Protein AF-0000000078944683 (afdb_homodimer)

Organism: Thermococcus gammatolerans (strain DSM 15229 / JCM 11827 / EJ3) (NCBI:txid593117)

Structure (mmCIF, N/CA/C/O backbone):
data_AF-0000000078944683-model_v1
#
loop_
_entity.id
_entity.type
_entity.pdbx_description
1 polymer 'Uncharacterized protein'
#
loop_
_atom_site.group_PDB
_atom_site.id
_atom_site.type_symbol
_atom_site.label_atom_id
_atom_site.label_alt_id
_atom_site.label_comp_id
_atom_site.label_asym_id
_atom_site.label_entity_id
_atom_site.label_seq_id
_atom_site.pdbx_PDB_ins_code
_atom_site.Cartn_x
_atom_site.Cartn_y
_atom_site.Cartn_z
_atom_site.occupancy
_atom_site.B_iso_or_equiv
_atom_site.auth_seq_id
_atom_site.auth_comp_id
_atom_site.auth_asym_id
_atom_site.auth_atom_id
_atom_site.pdbx_PDB_model_num
ATOM 1 N N . MET A 1 1 ? -1.484 19.531 -10.133 1 63.56 1 MET A N 1
ATOM 2 C CA . MET A 1 1 ? -1.719 18.125 -9.797 1 63.56 1 MET A CA 1
ATOM 3 C C . MET A 1 1 ? -0.573 17.25 -10.289 1 63.56 1 MET A C 1
ATOM 5 O O . MET A 1 1 ? -0.444 17.016 -11.492 1 63.56 1 MET A O 1
ATOM 9 N N . GLY A 1 2 ? 0.602 17.125 -9.477 1 85.5 2 GLY A N 1
ATOM 10 C CA . GLY A 1 2 ? 1.805 16.516 -10.016 1 85.5 2 GLY A CA 1
ATOM 11 C C . GLY A 1 2 ? 1.896 15.031 -9.734 1 85.5 2 GLY A C 1
ATOM 12 O O . GLY A 1 2 ? 1.246 14.531 -8.812 1 85.5 2 GLY A O 1
ATOM 13 N N . LYS A 1 3 ? 2.336 14.422 -10.633 1 93.88 3 LYS A N 1
ATOM 14 C CA . LYS A 1 3 ? 2.701 13.023 -10.43 1 93.88 3 LYS A CA 1
ATOM 15 C C . LYS A 1 3 ? 3.67 12.867 -9.258 1 93.88 3 LYS A C 1
ATOM 17 O O . LYS A 1 3 ? 4.719 13.516 -9.227 1 93.88 3 LYS A O 1
ATOM 22 N N . VAL A 1 4 ? 3.295 12.016 -8.289 1 95.5 4 VAL A N 1
ATOM 23 C CA . VAL A 1 4 ? 4.152 11.945 -7.109 1 95.5 4 VAL A CA 1
ATOM 24 C C . VAL A 1 4 ? 4.812 10.57 -7.035 1 95.5 4 VAL A C 1
ATOM 26 O O . VAL A 1 4 ? 5.75 10.359 -6.258 1 95.5 4 VAL A O 1
ATOM 29 N N . PHE A 1 5 ? 4.367 9.625 -7.82 1 97.62 5 PHE A N 1
ATOM 30 C CA . PHE A 1 5 ? 4.938 8.281 -7.809 1 97.62 5 PHE A CA 1
ATOM 31 C C . PHE A 1 5 ? 4.562 7.52 -9.07 1 97.62 5 PHE A C 1
ATOM 33 O O . PHE A 1 5 ? 3.43 7.621 -9.547 1 97.62 5 PHE A O 1
ATOM 40 N N . GLU A 1 6 ? 5.469 6.797 -9.594 1 98.06 6 GLU A N 1
ATOM 41 C CA . GLU A 1 6 ? 5.238 5.863 -10.688 1 98.06 6 GLU A CA 1
ATOM 42 C C . GLU A 1 6 ? 6.258 4.727 -10.664 1 98.06 6 GLU A C 1
ATOM 44 O O . GLU A 1 6 ? 7.465 4.969 -10.617 1 98.06 6 GLU A O 1
ATOM 49 N N . ALA A 1 7 ? 5.73 3.58 -10.727 1 98.19 7 ALA A N 1
ATOM 50 C CA . ALA A 1 7 ? 6.609 2.414 -10.773 1 98.19 7 ALA A CA 1
ATOM 51 C C . ALA A 1 7 ? 5.879 1.202 -11.344 1 98.19 7 ALA A C 1
ATOM 53 O O . ALA A 1 7 ? 4.648 1.128 -11.289 1 98.19 7 ALA A O 1
ATOM 54 N N . GLU A 1 8 ? 6.688 0.337 -11.867 1 97.62 8 GLU A N 1
ATOM 55 C CA . GLU A 1 8 ? 6.211 -0.935 -12.398 1 97.62 8 GLU A CA 1
ATOM 56 C C . GLU A 1 8 ? 6.891 -2.113 -11.711 1 97.62 8 GLU A C 1
ATOM 58 O O . GLU A 1 8 ? 8.102 -2.082 -11.461 1 97.62 8 GLU A O 1
ATOM 63 N N . GLY A 1 9 ? 6.082 -3.064 -11.344 1 97.56 9 GLY A N 1
ATOM 64 C CA . GLY A 1 9 ? 6.629 -4.27 -10.742 1 97.56 9 GLY A CA 1
ATOM 65 C C . GLY A 1 9 ? 5.641 -4.992 -9.844 1 97.56 9 GLY A C 1
ATOM 66 O O . GLY A 1 9 ? 4.43 -4.773 -9.945 1 97.56 9 GLY A O 1
ATOM 67 N N . VAL A 1 10 ? 6.168 -5.953 -9.148 1 97.75 10 VAL A N 1
ATOM 68 C CA . VAL A 1 10 ? 5.371 -6.68 -8.164 1 97.75 10 VAL A CA 1
ATOM 69 C C . VAL A 1 10 ? 5.473 -5.988 -6.805 1 97.75 10 VAL 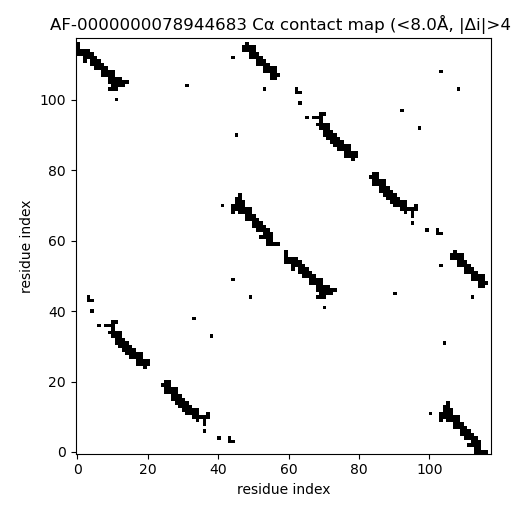A C 1
ATOM 71 O O . VAL A 1 10 ? 6.559 -5.883 -6.234 1 97.75 10 VAL A O 1
ATOM 74 N N . PHE A 1 11 ? 4.312 -5.531 -6.324 1 98.38 11 PHE A N 1
ATOM 75 C CA . PHE A 1 11 ? 4.305 -4.773 -5.078 1 98.38 11 PHE A CA 1
ATOM 76 C C . PHE A 1 11 ? 4.047 -5.688 -3.887 1 98.38 11 PHE A C 1
ATOM 78 O O . PHE A 1 11 ? 4.523 -5.426 -2.781 1 98.38 11 PHE A O 1
ATOM 85 N N . VAL A 1 12 ? 3.213 -6.719 -4.117 1 98.12 12 VAL A N 1
ATOM 86 C CA . VAL A 1 12 ? 2.904 -7.711 -3.092 1 98.12 12 VAL A CA 1
ATOM 87 C C . VAL A 1 12 ? 3.043 -9.117 -3.668 1 98.12 12 VAL A C 1
ATOM 89 O O . VAL A 1 12 ? 2.271 -9.516 -4.543 1 98.12 12 VAL A O 1
ATOM 92 N N . LYS A 1 13 ? 3.986 -9.789 -3.211 1 97.44 13 LYS A N 1
ATOM 93 C CA . LYS A 1 13 ? 4.125 -11.188 -3.605 1 97.44 13 LYS A CA 1
ATOM 94 C C . LYS A 1 13 ? 3.049 -12.047 -2.955 1 97.44 13 LYS A C 1
ATOM 96 O O . LYS A 1 13 ? 2.707 -11.852 -1.788 1 97.44 13 LYS A O 1
ATOM 101 N N . TYR A 1 14 ? 2.521 -12.922 -3.773 1 95.56 14 TYR A N 1
ATOM 102 C CA . TYR A 1 14 ? 1.526 -13.867 -3.281 1 95.56 14 TYR A CA 1
ATOM 103 C C . TYR A 1 14 ? 1.905 -15.297 -3.648 1 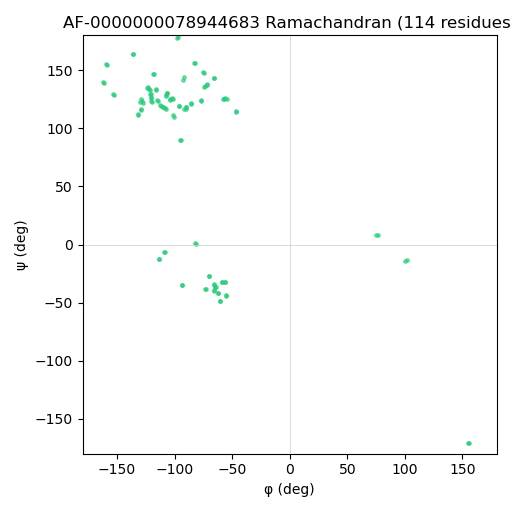95.56 14 TYR A C 1
ATOM 105 O O . TYR A 1 14 ? 2.238 -15.586 -4.801 1 95.56 14 TYR A O 1
ATOM 113 N N . GLU A 1 15 ? 2.004 -16.094 -2.686 1 92.69 15 GLU A N 1
ATOM 114 C CA . GLU A 1 15 ? 2.305 -17.5 -2.908 1 92.69 15 GLU A CA 1
ATOM 115 C C . GLU A 1 15 ? 1.29 -18.391 -2.205 1 92.69 15 GLU A C 1
ATOM 117 O O . GLU A 1 15 ? 0.958 -18.172 -1.039 1 92.69 15 GLU A O 1
ATOM 122 N N . GLU A 1 16 ? 0.665 -19.203 -3.002 1 88.5 16 GLU A N 1
ATOM 123 C CA . GLU A 1 16 ? -0.205 -20.234 -2.428 1 88.5 16 GLU A CA 1
ATOM 124 C C . GLU A 1 16 ? 0.413 -21.625 -2.561 1 88.5 16 GLU A C 1
ATOM 126 O O . GLU A 1 16 ? 0.751 -22.047 -3.666 1 88.5 16 GLU A O 1
ATOM 131 N N . LYS A 1 17 ? 0.68 -22.219 -1.421 1 86.06 17 LYS A N 1
ATOM 132 C CA . LYS A 1 17 ? 1.213 -23.578 -1.43 1 86.06 17 LYS A CA 1
ATOM 133 C C . LYS A 1 17 ? 0.225 -24.562 -0.805 1 86.06 17 LYS A C 1
ATOM 135 O O . LYS A 1 17 ? -0.275 -24.328 0.298 1 86.06 17 LYS A O 1
ATOM 140 N N . ARG A 1 18 ? -0.093 -25.516 -1.569 1 87.12 18 ARG A N 1
ATOM 141 C CA . ARG A 1 18 ? -0.945 -26.578 -1.048 1 87.12 18 ARG A CA 1
ATOM 142 C C . ARG A 1 18 ? -0.112 -27.766 -0.576 1 87.12 18 ARG A C 1
ATOM 144 O O . ARG A 1 18 ? 0.792 -28.219 -1.282 1 87.12 18 ARG A O 1
ATOM 151 N N . VAL A 1 19 ? -0.281 -28.016 0.713 1 86.31 19 VAL A N 1
ATOM 152 C CA . VAL A 1 19 ? 0.466 -29.141 1.262 1 86.31 19 VAL A CA 1
ATOM 153 C C . VAL A 1 19 ? -0.5 -30.25 1.664 1 86.31 19 VAL A C 1
ATOM 155 O O . VAL A 1 19 ? -1.477 -30.016 2.375 1 86.31 19 VAL A O 1
ATOM 158 N N . LYS A 1 20 ? -0.273 -31.359 1.029 1 86.5 20 LYS A N 1
ATOM 159 C CA . LYS A 1 20 ? -1.075 -32.5 1.438 1 86.5 20 LYS A CA 1
ATOM 160 C C . LYS A 1 20 ? -0.561 -33.094 2.748 1 86.5 20 LYS A C 1
ATOM 162 O O . LYS A 1 20 ? 0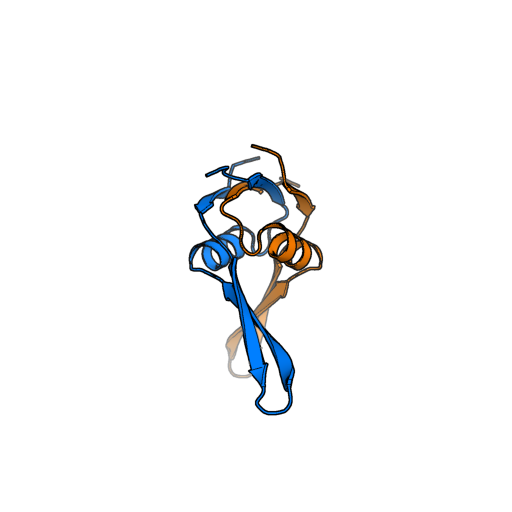.633 -33.375 2.883 1 86.5 20 LYS A O 1
ATOM 167 N N . LEU A 1 21 ? -1.593 -33.156 3.736 1 85.81 21 LEU A N 1
ATOM 168 C CA . LEU A 1 21 ? -1.227 -33.75 5.023 1 85.81 21 LEU A CA 1
ATOM 169 C C . LEU A 1 21 ? -1.314 -35.281 4.969 1 85.81 21 LEU A C 1
ATOM 171 O O . LEU A 1 21 ? -1.923 -35.844 4.055 1 85.81 21 LEU A O 1
ATOM 175 N N . GLU A 1 22 ? -0.544 -35.844 5.883 1 86.31 22 GLU A N 1
ATOM 176 C CA . GLU A 1 22 ? -0.482 -37.281 5.938 1 86.31 22 GLU A CA 1
ATOM 177 C C . GLU A 1 22 ? -1.872 -37.906 6.113 1 86.31 22 GLU A C 1
ATOM 179 O O . GLU A 1 22 ? -2.133 -39 5.652 1 86.31 22 GLU A O 1
ATOM 184 N N . ASN A 1 23 ? -2.65 -37.281 6.738 1 88.44 23 ASN A N 1
ATOM 185 C CA . ASN A 1 23 ? -3.977 -37.812 7.004 1 88.44 23 ASN A CA 1
ATOM 186 C C . ASN A 1 23 ? -4.918 -37.594 5.824 1 88.44 23 ASN A C 1
ATOM 188 O O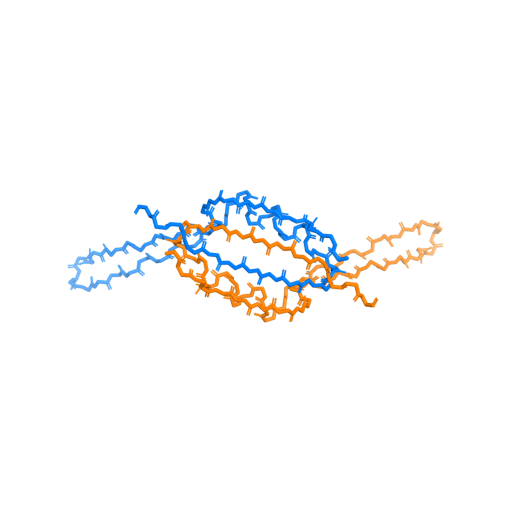 . ASN A 1 23 ? -6.113 -37.906 5.918 1 88.44 23 ASN A O 1
ATOM 192 N N . GLY A 1 24 ? -4.496 -37.031 4.805 1 85.88 24 GLY A N 1
ATOM 193 C CA . GLY A 1 24 ? -5.258 -36.875 3.576 1 85.88 24 GLY A CA 1
ATOM 194 C C . GLY A 1 24 ? -5.84 -35.469 3.428 1 85.88 24 GLY A C 1
ATOM 195 O O . GLY A 1 24 ? -6.441 -35.156 2.4 1 85.88 24 GLY A O 1
ATOM 196 N N . HIS A 1 25 ? -5.801 -34.75 4.52 1 83.5 25 HIS A N 1
ATOM 197 C CA . HIS A 1 25 ? -6.301 -33.375 4.453 1 83.5 25 HIS A CA 1
ATOM 198 C C . HIS A 1 25 ? -5.309 -32.469 3.746 1 83.5 25 HIS A C 1
ATOM 200 O O . HIS A 1 25 ? -4.113 -32.75 3.676 1 83.5 25 HIS A O 1
ATOM 206 N N . GLU A 1 26 ? -5.875 -31.438 3.055 1 89.31 26 GLU A N 1
ATOM 207 C CA . GLU A 1 26 ? -5.059 -30.453 2.346 1 89.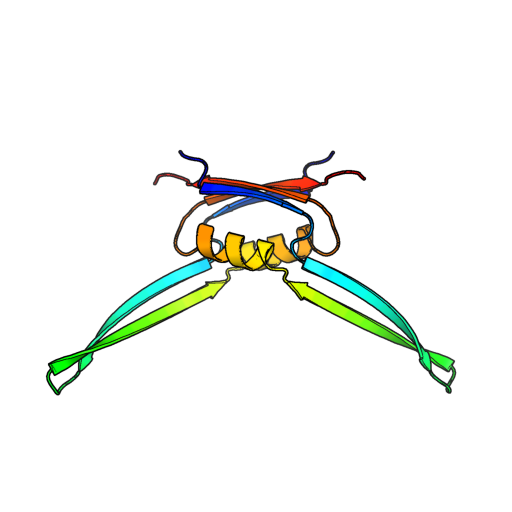31 26 GLU A CA 1
ATOM 208 C C . GLU A 1 26 ? -4.992 -29.125 3.113 1 89.31 26 GLU A C 1
ATOM 210 O O . GLU A 1 26 ? -5.984 -28.703 3.707 1 89.31 26 GLU A O 1
ATOM 215 N N . LEU A 1 27 ? -3.668 -28.688 3.395 1 86.5 27 LEU A N 1
ATOM 216 C CA . LEU A 1 27 ? -3.455 -27.359 3.979 1 86.5 27 LEU A CA 1
ATOM 217 C C . LEU A 1 27 ? -2.992 -26.375 2.922 1 86.5 27 LEU A C 1
ATOM 219 O O . LEU A 1 27 ? -2.133 -26.688 2.096 1 86.5 27 LEU A O 1
ATOM 223 N N . VAL A 1 28 ? -3.742 -25.344 2.895 1 87.62 28 VAL A N 1
ATOM 224 C CA . VAL A 1 28 ? -3.346 -24.297 1.968 1 87.62 28 VAL A CA 1
ATOM 225 C C . VAL A 1 28 ? -2.65 -23.172 2.73 1 87.62 28 VAL A C 1
ATOM 227 O O . VAL A 1 28 ? -3.238 -22.562 3.633 1 87.62 28 VAL A O 1
ATOM 230 N N . HIS A 1 29 ? -1.249 -23.062 2.449 1 89.56 29 HIS A N 1
ATOM 231 C CA . HIS A 1 29 ? -0.496 -21.938 2.992 1 89.56 29 HIS A CA 1
ATOM 232 C C . HIS A 1 29 ? -0.47 -20.781 2.014 1 89.56 29 HIS A C 1
ATOM 234 O O . HIS A 1 29 ? -0.061 -20.938 0.861 1 89.56 29 HIS A O 1
ATOM 240 N N . ARG A 1 30 ? -1.071 -19.688 2.459 1 91.69 30 ARG A N 1
ATOM 241 C CA . ARG A 1 30 ? -1.034 -18.453 1.684 1 91.69 30 ARG A CA 1
ATOM 242 C C . ARG A 1 30 ? -0.102 -17.422 2.326 1 91.69 30 ARG A C 1
ATOM 244 O O . ARG A 1 30 ? -0.102 -17.266 3.549 1 91.69 30 ARG A O 1
ATOM 251 N N . SER A 1 31 ? 0.782 -16.938 1.509 1 91.5 31 SER A N 1
ATOM 252 C CA . SER A 1 31 ? 1.689 -15.898 1.999 1 91.5 31 SER A CA 1
ATOM 253 C C . SER A 1 31 ? 1.6 -14.633 1.151 1 91.5 31 SER A C 1
ATOM 255 O O . SER A 1 31 ? 1.495 -14.711 -0.074 1 91.5 31 SER A O 1
ATOM 257 N N . GLU A 1 32 ? 1.548 -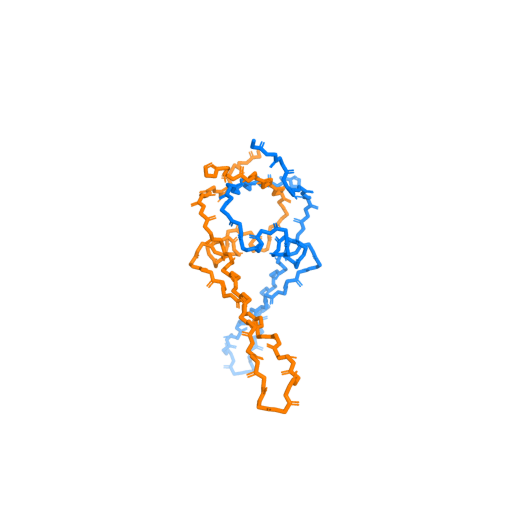13.594 1.836 1 93.38 32 GLU A N 1
ATOM 258 C CA . GLU A 1 32 ? 1.614 -12.258 1.243 1 93.38 32 GLU A CA 1
ATOM 259 C C . GLU A 1 32 ? 2.816 -11.484 1.769 1 93.38 32 GLU A C 1
ATOM 261 O O . GLU A 1 32 ? 2.969 -11.305 2.979 1 93.38 32 GLU A O 1
ATOM 266 N N . GLU A 1 33 ? 3.699 -11.039 0.8 1 95.94 33 GLU A N 1
ATOM 267 C CA . GLU A 1 33 ? 4.902 -10.312 1.201 1 95.94 33 GLU A CA 1
ATOM 268 C C . GLU A 1 33 ? 5.043 -9.008 0.434 1 95.94 33 GLU A C 1
ATOM 270 O O . GLU A 1 33 ? 5.227 -9.008 -0.785 1 95.94 33 GLU A O 1
ATOM 275 N N . PRO A 1 34 ? 4.988 -7.922 1.151 1 97.12 34 PRO A N 1
ATOM 276 C CA . PRO A 1 34 ? 5.27 -6.645 0.487 1 97.12 34 PRO A CA 1
ATOM 277 C C . PRO A 1 34 ? 6.715 -6.539 0.004 1 97.12 34 P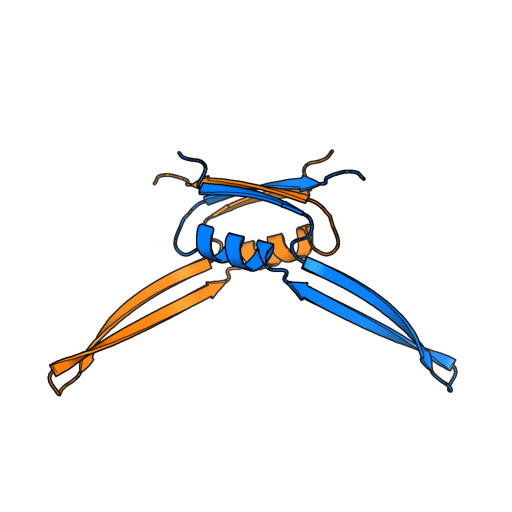RO A C 1
ATOM 279 O O . PRO A 1 34 ? 7.629 -7.027 0.67 1 97.12 34 PRO A O 1
ATOM 282 N N . THR A 1 35 ? 6.848 -5.914 -1.145 1 98.12 35 THR A N 1
ATOM 283 C CA . THR A 1 35 ? 8.18 -5.668 -1.68 1 98.12 35 THR A CA 1
ATOM 284 C C . THR A 1 35 ? 8.648 -4.25 -1.344 1 98.12 35 THR A C 1
ATOM 286 O O . THR A 1 35 ? 7.902 -3.475 -0.744 1 98.12 35 THR A O 1
ATOM 289 N N . GLU A 1 36 ? 9.844 -3.943 -1.746 1 97.81 36 GLU A N 1
ATOM 290 C CA . GLU A 1 36 ? 10.367 -2.594 -1.569 1 97.81 36 GLU A CA 1
ATOM 291 C C . GLU A 1 36 ? 9.492 -1.563 -2.275 1 97.81 36 GLU A C 1
ATOM 293 O O . GLU A 1 36 ? 9.289 -0.46 -1.767 1 97.81 36 GLU A O 1
ATOM 298 N N . LEU A 1 37 ? 8.867 -1.916 -3.4 1 98.62 37 LEU A N 1
ATOM 299 C CA . LEU A 1 37 ? 8.016 -1.015 -4.168 1 98.62 37 LEU A CA 1
ATOM 300 C C . LEU A 1 37 ? 6.773 -0.629 -3.371 1 98.62 37 LEU A C 1
ATOM 302 O O . LEU A 1 37 ? 6.301 0.506 -3.459 1 98.62 37 LEU A O 1
ATOM 306 N N . TRP A 1 38 ? 6.254 -1.546 -2.557 1 98.44 38 TRP A N 1
ATOM 307 C CA . TRP A 1 38 ? 5.078 -1.271 -1.735 1 98.44 38 TRP A CA 1
ATOM 308 C C . TRP A 1 38 ? 5.387 -0.215 -0.679 1 98.44 38 TRP A C 1
ATOM 310 O O . TRP A 1 38 ? 4.602 0.708 -0.465 1 98.44 38 TRP A O 1
ATOM 320 N N . TRP A 1 39 ? 6.598 -0.29 -0.082 1 97.75 39 TRP A N 1
ATOM 321 C CA . TRP A 1 39 ? 7 0.644 0.965 1 97.75 39 TRP A CA 1
ATOM 322 C C . TRP A 1 39 ? 7.285 2.025 0.383 1 97.75 39 TRP A C 1
ATOM 324 O O . TRP A 1 39 ? 6.969 3.043 1 1 97.75 39 TRP A O 1
ATOM 334 N N . LYS A 1 40 ? 7.879 1.985 -0.775 1 98.44 40 LYS A N 1
ATOM 335 C CA . LYS A 1 40 ? 8.109 3.258 -1.453 1 98.44 40 LYS A CA 1
ATOM 336 C C . LYS A 1 40 ? 6.789 3.955 -1.777 1 98.44 40 LYS A C 1
ATOM 338 O O . LYS A 1 40 ? 6.68 5.176 -1.645 1 98.44 40 LYS A O 1
ATOM 343 N N . LEU A 1 41 ? 5.805 3.184 -2.23 1 98.56 41 LEU A N 1
ATOM 344 C CA . LEU A 1 41 ? 4.473 3.719 -2.502 1 98.56 41 LEU A CA 1
ATOM 345 C C . LEU A 1 41 ? 3.855 4.305 -1.237 1 98.56 41 LEU A C 1
ATOM 347 O O . LEU A 1 41 ? 3.328 5.418 -1.257 1 98.56 41 LEU A O 1
ATOM 351 N N . LYS A 1 42 ? 3.904 3.547 -0.163 1 98.44 42 LYS A N 1
ATOM 352 C CA . LYS A 1 42 ? 3.338 4.027 1.095 1 98.44 42 LYS A CA 1
ATOM 353 C C . LYS A 1 42 ? 3.941 5.367 1.494 1 98.44 42 LYS A C 1
ATOM 355 O O . LYS A 1 42 ? 3.221 6.285 1.891 1 98.44 42 LYS A O 1
ATOM 360 N N . GLU A 1 43 ? 5.277 5.465 1.352 1 97.56 43 GLU A N 1
ATOM 361 C CA . GLU A 1 43 ? 5.957 6.707 1.71 1 97.56 43 GLU A CA 1
ATOM 362 C C . GLU A 1 43 ? 5.516 7.855 0.809 1 97.56 43 GLU A C 1
ATOM 364 O O . GLU A 1 43 ? 5.375 8.992 1.269 1 97.56 43 GLU A O 1
ATOM 369 N N . ALA A 1 44 ? 5.301 7.523 -0.426 1 97.5 44 ALA A N 1
ATOM 370 C CA . ALA A 1 44 ? 4.965 8.555 -1.4 1 97.5 44 ALA A CA 1
ATOM 371 C C . ALA A 1 44 ? 3.568 9.117 -1.145 1 97.5 44 ALA A C 1
ATOM 373 O O . ALA A 1 44 ? 3.311 10.297 -1.406 1 97.5 44 ALA A O 1
ATOM 374 N N . VAL A 1 45 ? 2.697 8.312 -0.548 1 97.31 45 VAL A N 1
ATOM 375 C CA . VAL A 1 45 ? 1.304 8.742 -0.508 1 97.31 45 VAL A CA 1
ATOM 376 C C . VAL A 1 45 ? 0.925 9.141 0.917 1 97.31 45 VAL A C 1
ATOM 378 O O . VAL A 1 45 ? -0.17 9.648 1.156 1 97.31 45 VAL A O 1
ATOM 381 N N . LYS A 1 46 ? 1.845 8.891 1.747 1 96.62 46 LYS A N 1
ATOM 382 C CA . LYS A 1 46 ? 1.582 9.125 3.164 1 96.62 46 LYS A CA 1
ATOM 383 C C . LYS A 1 46 ? 1.184 10.578 3.412 1 96.62 46 LYS A C 1
ATOM 385 O O . LYS A 1 46 ? 1.899 11.5 3.016 1 96.62 46 LYS A O 1
ATOM 390 N N . GLY A 1 47 ? -0.003 10.719 4.066 1 95.06 47 GLY A N 1
ATOM 391 C CA . GLY A 1 47 ? -0.443 12.039 4.492 1 95.06 47 GLY A CA 1
ATOM 392 C C . GLY A 1 47 ? -0.987 12.883 3.352 1 95.06 47 GLY A C 1
ATOM 393 O O . GLY A 1 47 ? -1.222 14.078 3.516 1 95.06 47 GLY A O 1
ATOM 394 N N . LYS A 1 48 ? -1.179 12.344 2.168 1 94.69 48 LYS A N 1
ATOM 395 C CA . LYS A 1 48 ? -1.623 13.07 0.985 1 94.69 48 LYS A CA 1
ATOM 396 C C . LYS A 1 48 ? -2.955 12.531 0.472 1 94.69 48 LYS A C 1
ATOM 398 O O . LYS A 1 48 ? -3.246 11.344 0.623 1 94.69 48 LYS A O 1
ATOM 403 N N . LYS A 1 49 ? -3.744 13.391 -0.062 1 96.69 49 LYS A N 1
ATOM 404 C CA . LYS A 1 49 ? -4.867 12.953 -0.888 1 96.69 49 LYS A CA 1
ATOM 405 C C . LYS A 1 49 ? -4.434 12.742 -2.336 1 96.69 49 LYS A C 1
ATOM 407 O O . LYS A 1 49 ? -3.932 13.672 -2.979 1 96.69 49 LYS A O 1
ATOM 412 N N . VAL A 1 50 ? -4.656 11.523 -2.74 1 97.81 50 VAL A N 1
ATOM 413 C CA . VAL A 1 50 ? -4.094 11.203 -4.051 1 97.81 50 VAL A CA 1
ATOM 414 C C . VAL A 1 50 ? -5.117 10.422 -4.875 1 97.81 50 VAL A C 1
ATOM 416 O O . VAL A 1 50 ? -6.113 9.938 -4.34 1 97.81 50 VAL A O 1
ATOM 419 N N . ARG A 1 51 ? -4.848 10.359 -6.199 1 97.88 51 ARG A N 1
ATOM 420 C CA . ARG A 1 51 ? -5.488 9.438 -7.129 1 97.88 51 ARG A CA 1
ATOM 421 C C . ARG A 1 51 ? -4.5 8.375 -7.609 1 97.88 51 ARG A C 1
ATOM 423 O O . ARG A 1 51 ? -3.436 8.703 -8.133 1 97.88 51 ARG A O 1
ATOM 430 N N . ILE A 1 52 ? -4.859 7.184 -7.285 1 98.25 52 ILE A N 1
ATOM 431 C CA . ILE A 1 52 ? -4.016 6.066 -7.695 1 98.25 52 ILE A CA 1
ATOM 432 C C . ILE A 1 52 ? -4.691 5.305 -8.836 1 98.25 52 ILE A C 1
ATOM 434 O O . ILE A 1 52 ? -5.863 4.938 -8.734 1 98.25 52 ILE A O 1
ATOM 438 N N . VAL A 1 53 ? -3.924 5.059 -9.891 1 98.06 53 VAL A N 1
ATOM 439 C CA . VAL A 1 53 ? -4.355 4.234 -11.016 1 98.06 53 VAL A CA 1
ATOM 440 C C . VAL A 1 53 ? -3.404 3.055 -11.188 1 98.06 53 VAL A C 1
ATOM 442 O O . VAL A 1 53 ? -2.184 3.227 -11.188 1 98.06 53 VAL A O 1
ATOM 445 N N . VAL A 1 54 ? -4 1.874 -11.273 1 98.12 54 VAL A N 1
ATOM 446 C CA . VAL A 1 54 ? -3.207 0.657 -11.398 1 98.12 54 VAL A CA 1
ATOM 447 C C . VAL A 1 54 ? -3.562 -0.067 -12.695 1 98.12 54 VAL A C 1
ATOM 449 O O . VAL A 1 54 ? -4.738 -0.318 -12.969 1 98.12 54 VAL A O 1
ATOM 452 N N . HIS A 1 55 ? -2.514 -0.344 -13.469 1 97.25 55 HIS A N 1
ATOM 453 C CA . HIS A 1 55 ? -2.666 -1.151 -14.68 1 97.25 55 HIS A CA 1
ATOM 454 C C . HIS A 1 55 ? -1.881 -2.455 -14.57 1 97.25 55 HIS A C 1
ATOM 456 O O . HIS A 1 55 ? -0.738 -2.461 -14.102 1 97.25 55 HIS A O 1
ATOM 462 N N . GLU A 1 56 ? -2.578 -3.525 -14.938 1 95.31 56 GLU A N 1
ATOM 463 C CA . GLU A 1 56 ? -1.855 -4.793 -14.992 1 95.31 56 GLU A CA 1
ATOM 464 C C . GLU A 1 56 ? -0.931 -4.852 -16.203 1 95.31 56 GLU A C 1
ATOM 466 O O . GLU A 1 56 ? -1.295 -4.398 -17.281 1 95.31 56 GLU A O 1
ATOM 471 N N . VAL A 1 57 ? 0.327 -5.375 -15.906 1 90.88 57 VAL A N 1
ATOM 472 C CA . VAL A 1 57 ? 1.294 -5.516 -16.984 1 90.88 57 VAL A CA 1
ATOM 473 C C . VAL A 1 57 ? 1.234 -6.934 -17.562 1 90.88 57 VAL A C 1
ATOM 475 O O . VAL A 1 57 ? 1.165 -7.906 -16.797 1 90.88 57 VAL A O 1
ATOM 478 N N . GLU A 1 58 ? 0.419 -7.105 -18.516 1 72.12 58 GLU A N 1
ATOM 479 C CA . GLU A 1 58 ? 0.406 -8.43 -19.125 1 72.12 58 GLU A CA 1
ATOM 480 C C . GLU A 1 58 ? 1.823 -8.93 -19.406 1 72.12 58 GLU A C 1
ATOM 482 O O . GLU A 1 58 ? 2.699 -8.141 -19.766 1 72.12 58 GLU A O 1
ATOM 487 N N . GLU A 1 59 ? 2.156 -9.984 -18.672 1 57.47 59 GLU A N 1
ATOM 488 C CA . GLU A 1 59 ? 3.334 -10.641 -19.234 1 57.47 59 GLU A CA 1
ATOM 489 C C . GLU A 1 59 ? 3.125 -10.984 -20.703 1 57.47 59 GLU A C 1
ATOM 491 O O . GLU A 1 59 ? 1.996 -11.227 -21.141 1 57.47 59 GLU A O 1
ATOM 496 N N . MET B 1 1 ? -4.105 -4.664 -21.547 1 63.41 1 MET B N 1
ATOM 497 C CA . MET B 1 1 ? -3.555 -4.168 -20.281 1 63.41 1 MET B CA 1
ATOM 498 C C . MET B 1 1 ? -4.605 -3.393 -19.5 1 63.41 1 MET B C 1
ATOM 500 O O . MET B 1 1 ? -5.02 -2.307 -19.906 1 63.41 1 MET B O 1
ATOM 504 N N . GLY B 1 2 ? -5.445 -4.098 -18.656 1 85.5 2 GLY B N 1
ATOM 505 C CA . GLY B 1 2 ? -6.641 -3.453 -18.141 1 85.5 2 GLY B CA 1
ATOM 506 C C . GLY B 1 2 ? -6.422 -2.764 -16.797 1 85.5 2 GLY B C 1
ATOM 507 O O . GLY B 1 2 ? -5.449 -3.049 -16.109 1 85.5 2 GLY B O 1
ATOM 508 N N . LYS B 1 3 ? -7.027 -1.784 -16.688 1 93.12 3 LYS B N 1
ATOM 509 C CA . LYS B 1 3 ? -7.117 -1.107 -15.398 1 93.12 3 LYS B CA 1
ATOM 510 C C . LYS B 1 3 ? -7.68 -2.037 -14.328 1 93.12 3 LYS B C 1
ATOM 512 O O . LYS B 1 3 ? -8.758 -2.604 -14.5 1 93.12 3 LYS B O 1
ATOM 517 N N . VAL B 1 4 ? -6.93 -2.189 -13.219 1 95.44 4 VAL B N 1
ATOM 518 C CA . VAL B 1 4 ? -7.395 -3.156 -12.234 1 95.44 4 VAL B CA 1
ATOM 519 C C . VAL B 1 4 ? -7.812 -2.428 -10.953 1 95.44 4 VAL B C 1
ATOM 521 O O . VAL B 1 4 ? -8.453 -3.014 -10.078 1 95.44 4 VAL B O 1
ATOM 524 N N . PHE B 1 5 ? -7.469 -1.18 -10.828 1 97.62 5 PHE B N 1
ATOM 525 C CA . PHE B 1 5 ? -7.824 -0.414 -9.641 1 97.62 5 PHE B CA 1
ATOM 526 C C . PHE B 1 5 ? -7.73 1.083 -9.906 1 97.62 5 PHE B C 1
ATOM 528 O O . PHE B 1 5 ? -6.809 1.538 -10.594 1 97.62 5 PHE B O 1
ATOM 535 N N . GLU B 1 6 ? -8.664 1.813 -9.406 1 98.06 6 GLU B N 1
ATOM 536 C CA . GLU B 1 6 ? -8.633 3.273 -9.398 1 98.06 6 GLU B CA 1
ATOM 537 C C . GLU B 1 6 ? -9.43 3.838 -8.227 1 98.06 6 GLU B C 1
ATOM 539 O O . GLU B 1 6 ? -10.594 3.475 -8.031 1 98.06 6 GLU B O 1
ATOM 544 N N . ALA B 1 7 ? -8.781 4.68 -7.551 1 98.19 7 ALA B N 1
ATOM 545 C CA . ALA B 1 7 ? -9.469 5.332 -6.441 1 98.19 7 ALA B CA 1
ATOM 546 C C . ALA B 1 7 ? -8.781 6.645 -6.066 1 98.19 7 ALA B C 1
ATOM 548 O O . ALA B 1 7 ? -7.59 6.824 -6.328 1 98.19 7 ALA B O 1
ATOM 549 N N . GLU B 1 8 ? -9.578 7.473 -5.5 1 97.69 8 GLU B N 1
ATOM 550 C CA . GLU B 1 8 ? -9.109 8.758 -4.98 1 97.69 8 GLU B CA 1
ATOM 551 C C . GLU B 1 8 ? -9.391 8.883 -3.486 1 97.69 8 GLU B C 1
ATOM 553 O O . GLU B 1 8 ? -10.477 8.523 -3.021 1 97.69 8 GLU B O 1
ATOM 558 N N . GLY B 1 9 ? -8.383 9.312 -2.791 1 97.62 9 GLY B N 1
ATOM 559 C CA . GLY B 1 9 ? -8.562 9.539 -1.367 1 97.62 9 GLY B CA 1
ATOM 560 C C . GLY B 1 9 ? -7.27 9.461 -0.58 1 97.62 9 GLY B C 1
ATOM 561 O O . GLY B 1 9 ? -6.18 9.57 -1.149 1 97.62 9 GLY B O 1
ATOM 562 N N . VAL B 1 10 ? -7.445 9.469 0.707 1 97.81 10 VAL B N 1
ATOM 563 C CA . VAL B 1 10 ? -6.309 9.297 1.604 1 97.81 10 VAL B CA 1
ATOM 564 C C . VAL B 1 10 ? -6.102 7.816 1.898 1 97.81 10 VAL B C 1
ATOM 566 O O . VAL B 1 10 ? -6.984 7.16 2.461 1 97.81 10 VAL B O 1
ATOM 569 N N . PHE B 1 11 ? -4.926 7.32 1.51 1 98.38 11 PHE B N 1
ATOM 570 C CA . PHE B 1 11 ? -4.66 5.895 1.659 1 98.38 11 PHE B CA 1
ATOM 571 C C . PHE B 1 11 ? -3.947 5.613 2.977 1 98.38 11 PHE B C 1
ATOM 573 O O . PHE B 1 11 ? -4.125 4.547 3.568 1 98.38 11 PHE B O 1
ATOM 580 N N . VAL B 1 12 ? -3.078 6.547 3.387 1 98.19 12 VAL B N 1
ATOM 581 C CA . VAL B 1 12 ? -2.355 6.441 4.652 1 98.19 12 VAL B CA 1
ATOM 582 C C . VAL B 1 12 ? -2.453 7.758 5.414 1 98.19 12 VAL B C 1
ATOM 584 O O . VAL B 1 12 ? -1.913 8.781 4.973 1 98.19 12 VAL B O 1
ATOM 587 N N . LYS B 1 13 ? -3.113 7.73 6.441 1 97.56 13 LYS B N 1
ATOM 588 C CA . LYS B 1 13 ? -3.156 8.906 7.305 1 97.56 13 LYS B CA 1
ATOM 589 C C . LYS B 1 13 ? -1.83 9.102 8.031 1 97.56 13 LYS B C 1
ATOM 591 O O . LYS B 1 13 ? -1.201 8.133 8.461 1 97.56 13 LYS B O 1
ATOM 596 N N . TYR B 1 14 ? -1.469 10.352 8.062 1 95.69 14 TYR B N 1
ATOM 597 C CA . TYR B 1 14 ? -0.251 10.703 8.781 1 95.69 14 TYR B CA 1
ATOM 598 C C . TYR B 1 14 ? -0.505 11.844 9.758 1 95.69 14 TYR B C 1
ATOM 600 O O . TYR B 1 14 ? -1.12 12.852 9.398 1 95.69 14 TYR B O 1
ATOM 608 N N . GLU B 1 15 ? -0.182 11.633 10.938 1 93 15 GLU B N 1
ATOM 609 C CA . GLU B 1 15 ? -0.314 12.672 11.953 1 93 15 GLU B CA 1
ATOM 610 C C . GLU B 1 15 ? 0.979 12.836 12.75 1 93 15 GLU B C 1
ATOM 612 O O . GLU B 1 15 ? 1.587 11.844 13.164 1 93 15 GLU B O 1
ATOM 617 N N . GLU B 1 16 ? 1.471 14.023 12.727 1 88.75 16 GLU B N 1
ATOM 618 C CA . GLU B 1 16 ? 2.607 14.352 13.586 1 88.75 16 GLU B CA 1
ATOM 619 C C . GLU B 1 16 ? 2.193 15.266 14.727 1 88.75 16 GLU B C 1
ATOM 621 O O . GLU B 1 16 ? 1.62 16.344 14.5 1 88.75 16 GLU B O 1
ATOM 626 N N . LYS B 1 17 ? 2.363 14.742 15.93 1 86.31 17 LYS B N 1
ATOM 627 C CA . LYS B 1 17 ? 2.066 15.562 17.109 1 86.31 17 LYS B CA 1
ATOM 628 C C . LYS B 1 17 ? 3.328 15.836 17.922 1 86.31 17 LYS B C 1
ATOM 630 O O . LYS B 1 17 ? 4.078 14.906 18.234 1 86.31 17 LYS B O 1
ATOM 635 N N . ARG B 1 18 ? 3.555 17.062 18.109 1 87.44 18 ARG B N 1
ATOM 636 C CA . ARG B 1 18 ? 4.668 17.438 18.969 1 87.44 18 ARG B CA 1
ATOM 637 C C . ARG B 1 18 ? 4.195 17.719 20.391 1 87.44 18 ARG B C 1
ATOM 639 O O . ARG B 1 18 ? 3.207 18.422 20.594 1 87.44 18 ARG B O 1
ATOM 646 N N . VAL B 1 19 ? 4.762 16.906 21.25 1 85.81 19 VAL B N 1
ATOM 647 C CA . VAL B 1 19 ? 4.379 17.094 22.656 1 85.81 19 VAL B CA 1
ATOM 648 C C . VAL B 1 19 ? 5.57 17.625 23.453 1 85.81 19 VAL B C 1
ATOM 650 O O . VAL B 1 19 ? 6.664 17.062 23.391 1 85.81 19 VAL B O 1
ATOM 653 N N . LYS B 1 20 ? 5.32 18.781 23.984 1 86.69 20 LYS B N 1
ATOM 654 C CA . LYS B 1 20 ? 6.367 19.297 24.859 1 86.69 20 LYS B CA 1
ATOM 655 C C . LYS B 1 20 ? 6.348 18.625 26.219 1 86.69 20 LYS B C 1
ATOM 657 O O . LYS B 1 20 ? 5.301 18.547 26.875 1 86.69 20 LYS B O 1
ATOM 662 N N . LEU B 1 21 ? 7.602 18.016 26.531 1 85.81 21 LEU B N 1
ATOM 663 C CA . LEU B 1 21 ? 7.707 17.375 27.844 1 85.81 21 LEU B CA 1
ATOM 664 C C . LEU B 1 21 ? 8.008 18.391 28.938 1 85.81 21 LEU B C 1
ATOM 666 O O . LEU B 1 21 ? 8.406 19.531 28.641 1 85.81 21 LEU B O 1
ATOM 670 N N . GLU B 1 22 ? 7.637 17.984 30.094 1 86.69 22 GLU B N 1
ATOM 671 C CA . GLU B 1 22 ? 7.812 18.859 31.25 1 86.69 22 GLU B CA 1
ATOM 672 C C . GLU B 1 22 ? 9.273 19.281 31.406 1 86.69 22 GLU B C 1
ATOM 674 O O . GLU B 1 22 ? 9.562 20.375 31.906 1 86.69 22 GLU B O 1
ATOM 679 N N . ASN B 1 23 ? 10.094 18.516 31.062 1 88.69 23 ASN B N 1
ATOM 680 C CA . ASN B 1 23 ? 11.508 18.812 31.234 1 88.69 23 ASN B CA 1
ATOM 681 C C . ASN B 1 23 ? 12.047 19.688 30.109 1 88.69 23 ASN B C 1
ATOM 683 O O . ASN B 1 23 ? 13.25 19.953 30.047 1 88.69 23 ASN B O 1
ATOM 687 N N . GLY B 1 24 ? 11.266 20.062 29.219 1 86 24 GLY B N 1
ATOM 688 C CA . GLY B 1 24 ? 11.625 20.984 28.156 1 86 24 GLY B CA 1
ATOM 689 C C . GLY B 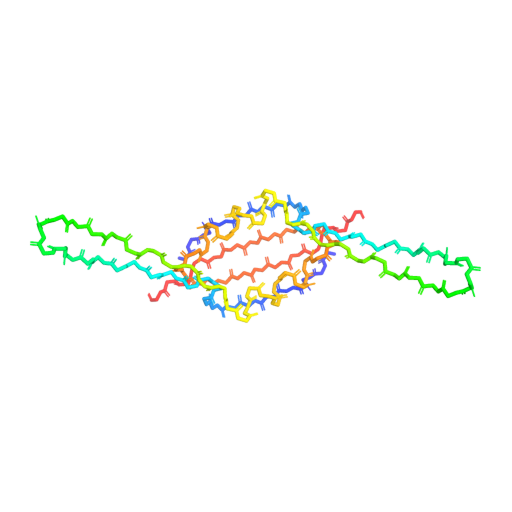1 24 ? 11.93 20.297 26.844 1 86 24 GLY B C 1
ATOM 690 O O . GLY B 1 24 ? 12.156 20.953 25.828 1 86 24 GLY B O 1
ATOM 691 N N . HIS B 1 25 ? 12.117 19 26.938 1 84.06 25 HIS B N 1
ATOM 692 C CA . HIS B 1 25 ? 12.367 18.234 25.719 1 84.06 25 HIS B CA 1
ATOM 693 C C . HIS B 1 25 ? 11.086 18.062 24.906 1 84.06 25 HIS B C 1
ATOM 695 O O . HIS B 1 25 ? 9.984 18.172 25.438 1 84.06 25 HIS B O 1
ATOM 701 N N . GLU B 1 26 ? 11.266 18.016 23.562 1 89.62 26 GLU B N 1
ATOM 702 C CA . GLU B 1 26 ? 10.148 17.812 22.656 1 89.62 26 GLU B CA 1
ATOM 703 C C . GLU B 1 26 ? 10.117 16.391 22.109 1 89.62 26 GLU B C 1
ATOM 705 O O . GLU B 1 26 ? 11.164 15.789 21.859 1 89.62 26 GLU B O 1
ATOM 710 N N . LEU B 1 27 ? 8.859 15.719 22.344 1 86.44 27 LEU B N 1
ATOM 711 C CA . LEU B 1 27 ? 8.633 14.414 21.734 1 86.44 27 LEU B CA 1
ATOM 712 C C . LEU B 1 27 ? 7.742 14.523 20.5 1 86.44 27 LEU B C 1
ATOM 714 O O . LEU B 1 27 ? 6.746 15.25 20.516 1 86.44 27 LEU B O 1
ATOM 718 N N . VAL B 1 28 ? 8.289 14 19.484 1 87.81 28 VAL B N 1
ATOM 719 C CA . VAL B 1 28 ? 7.488 13.984 18.266 1 87.81 28 VAL B CA 1
ATOM 720 C C . VAL B 1 28 ? 6.867 12.602 18.078 1 87.81 28 VAL B C 1
ATOM 722 O O . VAL B 1 28 ? 7.582 11.602 17.969 1 87.81 28 VAL B O 1
ATOM 725 N N . HIS B 1 29 ? 5.461 12.57 18.281 1 89.56 29 HIS B N 1
ATOM 726 C CA . HIS B 1 29 ? 4.719 11.352 17.984 1 89.56 29 HIS B CA 1
ATOM 727 C C . HIS B 1 29 ? 4.234 11.344 16.531 1 89.56 29 HIS B C 1
ATOM 729 O O . HIS B 1 29 ? 3.545 12.273 16.109 1 89.56 29 HIS B O 1
ATOM 735 N N . ARG B 1 30 ? 4.75 10.383 15.805 1 91.94 30 ARG B N 1
ATOM 736 C CA . ARG B 1 30 ? 4.312 10.18 14.43 1 91.94 30 ARG B CA 1
ATOM 737 C C . ARG B 1 30 ? 3.445 8.93 14.305 1 91.94 30 ARG B C 1
ATOM 739 O O . ARG B 1 30 ? 3.76 7.891 14.891 1 91.94 30 ARG B O 1
ATOM 746 N N . SER B 1 31 ? 2.303 9.141 13.695 1 92 31 SER B N 1
ATOM 747 C CA . SER B 1 31 ? 1.413 8 13.469 1 92 31 SER B CA 1
ATOM 748 C C . SER B 1 31 ? 1.075 7.848 11.992 1 92 31 SER B C 1
ATOM 750 O O . SER B 1 31 ? 0.854 8.836 11.297 1 92 31 SER B O 1
ATOM 752 N N . GLU B 1 32 ? 1.157 6.66 11.609 1 93.56 32 GLU B N 1
ATOM 753 C CA . GLU B 1 32 ? 0.727 6.254 10.273 1 93.56 32 GLU B CA 1
ATOM 754 C C . GLU B 1 32 ? -0.379 5.203 10.344 1 93.56 32 GLU B C 1
ATOM 756 O O . GLU B 1 32 ? -0.217 4.164 10.992 1 93.56 32 GLU B O 1
ATOM 761 N N . GLU B 1 33 ? -1.552 5.52 9.68 1 95.88 33 GLU B N 1
ATOM 762 C CA . GLU B 1 33 ? -2.686 4.598 9.711 1 95.88 33 GLU B CA 1
ATOM 763 C C . GLU B 1 33 ? -3.209 4.324 8.305 1 95.88 33 GLU B C 1
ATOM 765 O O . GLU B 1 33 ? -3.729 5.227 7.641 1 95.88 33 GLU B O 1
ATOM 770 N N . PRO B 1 34 ? -3.102 3.086 7.891 1 97.19 34 PRO B N 1
ATOM 771 C CA . PRO B 1 34 ? -3.73 2.738 6.613 1 97.19 34 PRO B CA 1
ATOM 772 C C . PRO B 1 34 ? -5.254 2.84 6.66 1 97.19 34 PRO B C 1
ATOM 774 O O . PRO B 1 34 ? -5.867 2.523 7.684 1 97.19 34 PRO B O 1
ATOM 777 N N . THR B 1 35 ? -5.789 3.291 5.531 1 98.19 35 THR B N 1
ATOM 778 C CA . THR B 1 35 ? -7.242 3.359 5.41 1 98.19 35 THR B CA 1
ATOM 779 C C . THR B 1 35 ? -7.781 2.139 4.668 1 98.19 35 THR B C 1
ATOM 781 O O . THR B 1 35 ? -7.008 1.29 4.215 1 98.19 35 THR B O 1
ATOM 784 N N . GLU B 1 36 ? -9.078 2.104 4.559 1 97.81 36 GLU B N 1
ATOM 785 C CA . GLU B 1 36 ? -9.711 1.036 3.789 1 97.81 36 GLU B CA 1
ATOM 786 C C . GLU B 1 36 ? -9.219 1.033 2.344 1 97.81 36 GLU B C 1
ATOM 788 O O . GLU B 1 36 ? -9.031 -0.029 1.747 1 97.81 36 GLU B O 1
ATOM 793 N N . LEU B 1 37 ? -8.898 2.189 1.775 1 98.62 37 LEU B N 1
ATOM 794 C CA . LEU B 1 37 ? -8.43 2.312 0.399 1 98.62 37 LEU B CA 1
ATOM 795 C C . LEU B 1 37 ? -7.074 1.631 0.221 1 98.62 37 LEU B C 1
ATOM 797 O O . LEU B 1 37 ? -6.812 1.032 -0.825 1 98.62 37 LEU B O 1
ATOM 801 N N . TRP B 1 38 ? -6.223 1.676 1.24 1 98.44 38 TRP B N 1
ATOM 802 C CA . TRP B 1 38 ? -4.914 1.038 1.178 1 98.44 38 TRP B CA 1
ATOM 803 C C . TRP B 1 38 ? -5.047 -0.478 1.084 1 98.44 38 TRP B C 1
ATOM 805 O O . TRP B 1 38 ? -4.367 -1.12 0.282 1 98.44 38 TRP B O 1
ATOM 815 N N . TRP B 1 39 ? -6.016 -1.055 1.822 1 97.81 39 TRP B N 1
ATOM 816 C CA . TRP B 1 39 ? -6.219 -2.498 1.845 1 97.81 39 TRP B CA 1
ATOM 817 C C . TRP B 1 39 ? -6.852 -2.979 0.542 1 97.81 39 TRP B C 1
ATOM 819 O O . TRP B 1 39 ? -6.512 -4.055 0.041 1 97.81 39 TRP B O 1
ATOM 829 N N . LYS B 1 40 ? -7.734 -2.172 0.068 1 98.44 40 LYS B N 1
ATOM 830 C CA . LYS B 1 40 ? -8.32 -2.504 -1.226 1 98.44 40 LYS B CA 1
ATOM 831 C C . LYS B 1 40 ? -7.266 -2.521 -2.324 1 98.44 40 LYS B C 1
ATOM 833 O O . LYS B 1 40 ? -7.289 -3.387 -3.203 1 98.44 40 LYS B O 1
ATOM 838 N N . LEU B 1 41 ? -6.363 -1.543 -2.281 1 98.56 41 LEU B N 1
ATOM 839 C CA . LEU B 1 41 ? -5.254 -1.496 -3.232 1 98.56 41 LEU B CA 1
ATOM 840 C C . LEU B 1 41 ? -4.387 -2.742 -3.113 1 98.56 41 LEU B C 1
ATOM 842 O O . LEU B 1 41 ? -4.047 -3.367 -4.121 1 98.56 41 LEU B O 1
ATOM 846 N N . LYS B 1 42 ? -4.012 -3.082 -1.897 1 98.38 42 LYS B N 1
ATOM 847 C CA . LYS B 1 42 ? -3.18 -4.262 -1.687 1 98.38 42 LYS B CA 1
ATOM 848 C C . LYS B 1 42 ? -3.824 -5.504 -2.297 1 98.38 42 LYS B C 1
ATOM 850 O O . LYS B 1 42 ? -3.154 -6.293 -2.967 1 98.38 42 LYS B O 1
ATOM 855 N N . GLU B 1 43 ? -5.156 -5.633 -2.07 1 97.56 43 GLU B N 1
ATOM 856 C CA . GLU B 1 43 ? -5.867 -6.789 -2.605 1 97.56 43 GLU B CA 1
ATOM 857 C C . GLU B 1 43 ? -5.867 -6.781 -4.133 1 97.56 43 GLU B C 1
ATOM 859 O O . GLU B 1 43 ? -5.758 -7.836 -4.762 1 97.56 43 GLU B O 1
ATOM 864 N N . ALA B 1 44 ? -5.969 -5.609 -4.664 1 97.5 44 ALA B N 1
ATOM 865 C CA . ALA B 1 44 ? -6.07 -5.48 -6.117 1 97.5 44 ALA B CA 1
ATOM 866 C C . ALA B 1 44 ? -4.754 -5.844 -6.793 1 97.5 44 ALA B C 1
ATOM 868 O O . ALA B 1 44 ? -4.746 -6.355 -7.914 1 97.5 44 ALA B O 1
ATOM 869 N N . VAL B 1 45 ? -3.643 -5.668 -6.078 1 97.31 45 VAL B N 1
ATOM 870 C CA . VAL B 1 45 ? -2.369 -5.785 -6.777 1 97.31 45 VAL B CA 1
ATOM 871 C C . VAL B 1 45 ? -1.656 -7.062 -6.348 1 97.31 45 VAL B C 1
ATOM 873 O O . VAL B 1 45 ? -0.617 -7.422 -6.91 1 97.31 45 VAL B O 1
ATOM 876 N N . LYS B 1 46 ? -2.256 -7.645 -5.41 1 96.69 46 LYS B N 1
ATOM 877 C CA . LYS B 1 46 ? -1.639 -8.836 -4.836 1 96.69 46 LYS B CA 1
ATOM 878 C C . LYS B 1 46 ? -1.381 -9.891 -5.91 1 96.69 46 LYS B C 1
ATOM 880 O O . LYS B 1 46 ? -2.295 -10.273 -6.645 1 96.69 46 LYS B O 1
ATOM 885 N N . GLY B 1 47 ? -0.093 -10.32 -5.953 1 95.06 47 GLY B N 1
ATOM 886 C CA . GLY B 1 47 ? 0.277 -11.414 -6.836 1 95.06 47 GLY B CA 1
ATOM 887 C C . GLY B 1 47 ? 0.35 -11.008 -8.297 1 95.06 47 GLY B C 1
ATOM 888 O O . GLY B 1 47 ? 0.472 -11.859 -9.18 1 95.06 47 GLY B O 1
ATOM 889 N N . LYS B 1 48 ? 0.248 -9.75 -8.625 1 94.75 48 LYS B N 1
ATOM 890 C CA . LYS B 1 48 ? 0.225 -9.258 -10 1 94.75 48 LYS B CA 1
ATOM 891 C C . LYS B 1 48 ? 1.411 -8.344 -10.273 1 94.75 48 LYS B C 1
ATOM 893 O O . LYS B 1 48 ? 1.894 -7.652 -9.375 1 94.75 48 LYS B O 1
ATOM 898 N N . LYS B 1 49 ? 1.901 -8.375 -11.469 1 96.69 49 LYS B N 1
ATOM 899 C CA . LYS B 1 49 ? 2.789 -7.32 -11.953 1 96.69 49 LYS B CA 1
ATOM 900 C C . LYS B 1 49 ? 1.991 -6.148 -12.516 1 96.69 49 LYS B C 1
ATOM 902 O O . LYS B 1 49 ? 1.204 -6.316 -13.445 1 96.69 49 LYS B O 1
ATOM 907 N N . VAL B 1 50 ? 2.256 -5.016 -11.883 1 97.81 50 VAL B N 1
ATOM 908 C CA . VAL B 1 50 ? 1.393 -3.896 -12.242 1 97.81 50 VAL B CA 1
ATOM 909 C C . VAL B 1 50 ? 2.23 -2.635 -12.43 1 97.81 50 VAL B C 1
ATOM 911 O O . VAL B 1 50 ? 3.4 -2.594 -12.039 1 97.81 50 VAL B O 1
ATOM 914 N N . ARG B 1 51 ? 1.618 -1.62 -13.078 1 97.81 51 ARG B N 1
ATOM 915 C CA . ARG B 1 51 ? 2.084 -0.238 -13.109 1 97.81 51 ARG B CA 1
ATOM 916 C C . ARG B 1 51 ? 1.158 0.667 -12.297 1 97.81 51 ARG B C 1
ATOM 918 O O . ARG B 1 51 ? -0.047 0.714 -12.555 1 97.81 51 ARG B O 1
ATOM 925 N N . ILE B 1 52 ? 1.748 1.229 -11.312 1 98.25 52 ILE B N 1
ATOM 926 C CA . ILE B 1 52 ? 0.986 2.139 -10.461 1 98.25 52 ILE B CA 1
ATOM 927 C C . ILE B 1 52 ? 1.402 3.58 -10.742 1 98.25 52 ILE B C 1
ATOM 929 O O . ILE B 1 52 ? 2.594 3.9 -10.742 1 98.25 52 ILE B O 1
ATOM 933 N N . VAL B 1 53 ? 0.389 4.445 -10.969 1 98.06 53 VAL B N 1
ATOM 934 C CA . VAL B 1 53 ? 0.59 5.879 -11.125 1 98.06 53 VAL B CA 1
ATOM 935 C C . VAL B 1 53 ? -0.197 6.633 -10.055 1 98.06 53 VAL B C 1
ATOM 937 O O . VAL B 1 53 ? -1.377 6.355 -9.828 1 98.06 53 VAL B O 1
ATOM 940 N N . VAL B 1 54 ? 0.513 7.523 -9.383 1 98.12 54 VAL B N 1
ATOM 941 C CA . VAL B 1 54 ? -0.106 8.281 -8.297 1 98.12 54 VAL B CA 1
ATOM 942 C C . VAL B 1 54 ? -0.036 9.773 -8.609 1 98.12 54 VAL B C 1
ATOM 944 O O . VAL B 1 54 ? 1.037 10.305 -8.914 1 98.12 54 VAL B O 1
ATOM 947 N N . HIS B 1 55 ? -1.223 10.406 -8.562 1 97.31 55 HIS B N 1
ATOM 948 C CA . HIS B 1 55 ? -1.307 11.852 -8.695 1 97.31 55 HIS B CA 1
ATOM 949 C C . HIS B 1 55 ? -1.845 12.492 -7.418 1 97.31 55 HIS B C 1
ATOM 951 O O . HIS B 1 55 ? -2.801 11.992 -6.824 1 97.31 55 HIS B O 1
ATOM 957 N N . GLU B 1 56 ? -1.143 13.555 -7.023 1 95.5 56 GLU B N 1
ATOM 958 C CA . GLU B 1 56 ? -1.672 14.305 -5.887 1 95.5 56 GLU B CA 1
ATOM 959 C C . GLU B 1 56 ? -2.887 15.133 -6.293 1 95.5 56 GLU B C 1
ATOM 961 O O . GLU B 1 56 ? -2.91 15.719 -7.375 1 95.5 56 GLU B O 1
ATOM 966 N N . VAL B 1 57 ? -3.939 15.062 -5.371 1 91.19 57 VAL B N 1
ATOM 967 C CA . VAL B 1 57 ? -5.148 15.844 -5.621 1 91.19 57 VAL B CA 1
ATOM 968 C C . VAL B 1 57 ? -5.07 17.172 -4.875 1 91.19 57 VAL B C 1
ATOM 970 O O . VAL B 1 57 ? -4.684 17.219 -3.705 1 91.19 57 VAL B O 1
ATOM 973 N N . GLU B 1 58 ? -4.543 18.109 -5.512 1 72.44 58 GLU B N 1
ATOM 974 C CA . GLU B 1 58 ? -4.539 19.406 -4.855 1 72.44 58 GLU B CA 1
ATOM 975 C C . GLU B 1 58 ? -5.91 19.734 -4.27 1 72.44 58 GLU B C 1
ATOM 977 O O . GLU B 1 58 ? -6.941 19.422 -4.871 1 72.44 58 GLU B O 1
ATOM 982 N N . GLU B 1 59 ? -5.914 19.812 -2.945 1 57.47 59 GLU B N 1
ATOM 983 C CA . GLU B 1 59 ? -7.117 20.484 -2.467 1 57.47 59 GLU B CA 1
ATOM 984 C C . GLU B 1 59 ? -7.285 21.844 -3.129 1 57.47 59 GLU B C 1
ATOM 986 O O . GLU B 1 59 ? -6.301 22.484 -3.512 1 57.47 59 GLU B O 1
#

Radius of gyration: 18.78 Å; Cα contacts (8 Å, |Δi|>4): 252; chains: 2; bounding box: 22×59×52 Å

Nearest PDB structures (foldseek):
  6tv0-assembly1_D  TM=6.550E-01  e=3.452E+00  Serratia sp. (in: enterobacteria)
  2ivq-assembly1_D  TM=6.597E-01  e=4.822E+00  Escherichia coli
  8a5d-assembly1_X  TM=4.559E-01  e=8.229E+00  Thermochaetoides thermophila
  8a5p-assembly1_X  TM=4.034E-01  e=8.798E+00  Thermochaetoides thermophila
  6tv0-assembly1_D  TM=6.579E-01  e=3.452E+00  Serratia sp. (in: enterobacteria)

Solvent-accessible surface area (backbone atoms only — not comparable to full-atom values): 6674 Å² total; per-residue (Å²): 112,52,76,66,45,72,54,72,45,58,33,24,45,56,47,79,44,78,43,78,41,92,85,68,49,76,44,77,50,74,46,78,43,74,33,72,59,39,54,53,48,50,63,61,38,47,56,38,44,29,36,41,41,32,31,40,52,71,128,114,52,77,66,46,73,53,74,44,58,33,24,46,57,46,79,44,76,43,79,42,92,86,70,50,75,44,78,49,75,45,78,43,74,33,72,59,39,54,52,49,50,64,61,37,49,57,36,45,28,35,41,41,32,31,41,52,71,127

Sequence (118 aa):
MGKVFEAEGVFVKYEEKRVKLENGHELVHRSEEPTELWWKLKEAVKGKKVRIVVHEVEEMGKVFEAEGVFVKYEEKRVKLENGHELVHRSEEPTELWWKLKEAVKGKKVRIVVHEVEE

pLDDT: mean 92.56, std 8.1, range [57.47, 98.62]

Secondary structure (DSSP, 8-state):
--EEEEEEEESEEEEEEEEE-TTSPEEEEEEEEE-HHHHHHHHHHTT-EEEEEEEE---/--EEEEEEEESEEEEEEEEE-TTS-EEEEEEEEE-HHHHHHHHHHTT-EEEEEEEE---

Foldseek 3Di:
DDDQDDDDDDQKDWDWDWDQDPVRDIDIDIDIDGDPNVVVVCVSCPPHDDDDDDDDDDD/DDDQDDDDDDQKDWDWDWDQDPVRDIDIDIDIDGDPNVVVVCVSCPPHDDDDDDDDDDD